Protein AF-A0A6S6WFD5-F1 (afdb_monomer)

Structure (mmCIF, N/CA/C/O backbone):
data_AF-A0A6S6WFD5-F1
#
_entry.id   AF-A0A6S6WFD5-F1
#
loop_
_atom_site.group_PDB
_atom_site.id
_atom_site.type_symbol
_atom_site.label_atom_id
_atom_site.label_alt_id
_atom_site.label_comp_id
_atom_site.label_asym_id
_atom_site.label_entity_id
_atom_site.label_seq_id
_atom_site.pdbx_PDB_ins_code
_atom_site.Cartn_x
_atom_site.Cartn_y
_atom_site.Cartn_z
_atom_site.occupancy
_atom_site.B_iso_or_equiv
_atom_site.auth_seq_id
_atom_site.auth_comp_id
_atom_site.auth_asym_id
_atom_site.auth_atom_id
_atom_site.pdbx_PDB_model_num
ATOM 1 N N . MET A 1 1 ? 5.580 -8.743 5.627 1.00 80.69 1 MET A N 1
ATOM 2 C CA . MET A 1 1 ? 4.974 -8.309 4.350 1.00 80.69 1 MET A CA 1
ATOM 3 C C . MET A 1 1 ? 4.951 -9.423 3.316 1.00 80.69 1 MET A C 1
ATOM 5 O O . MET A 1 1 ? 3.901 -9.643 2.738 1.00 80.69 1 MET A O 1
ATOM 9 N N . ASP A 1 2 ? 6.036 -10.173 3.129 1.00 81.25 2 ASP A N 1
ATOM 10 C CA . ASP A 1 2 ? 6.143 -11.206 2.081 1.00 81.25 2 ASP A CA 1
ATOM 11 C C . ASP A 1 2 ? 5.013 -12.251 2.094 1.00 81.25 2 ASP A C 1
ATOM 13 O O . ASP A 1 2 ? 4.386 -12.486 1.066 1.00 81.25 2 ASP A O 1
ATOM 17 N N . GLN A 1 3 ? 4.681 -12.809 3.264 1.00 85.50 3 GLN A N 1
ATOM 18 C CA . GLN A 1 3 ? 3.566 -13.759 3.396 1.00 85.50 3 GLN A CA 1
ATOM 19 C C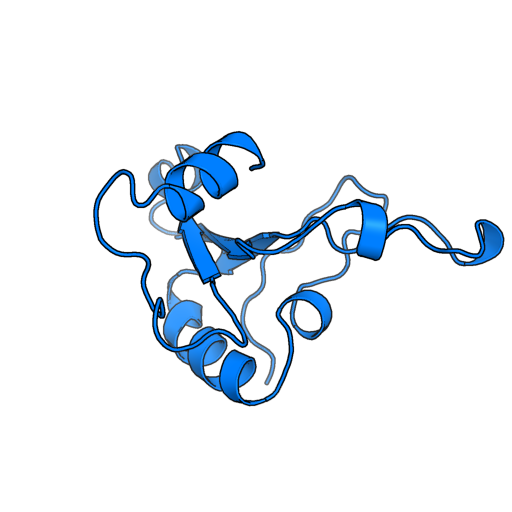 . GLN A 1 3 ? 2.205 -13.128 3.053 1.00 85.50 3 GLN A C 1
ATOM 21 O O . GLN A 1 3 ? 1.367 -13.780 2.442 1.00 85.50 3 GLN A O 1
ATOM 26 N N . LEU A 1 4 ? 1.985 -11.855 3.406 1.00 84.88 4 LEU A N 1
ATOM 27 C CA . LEU A 1 4 ? 0.748 -11.136 3.074 1.00 84.88 4 LEU A CA 1
ATOM 28 C C . LEU A 1 4 ? 0.633 -10.901 1.567 1.00 84.88 4 LEU A C 1
ATOM 30 O O . LEU A 1 4 ? -0.428 -11.138 1.002 1.00 84.88 4 LEU A O 1
ATOM 34 N N . ARG A 1 5 ? 1.733 -10.512 0.904 1.00 86.25 5 ARG A N 1
ATOM 35 C CA . ARG A 1 5 ? 1.768 -10.384 -0.561 1.00 86.25 5 ARG A CA 1
ATOM 36 C C . ARG A 1 5 ? 1.455 -11.710 -1.242 1.00 86.25 5 ARG A C 1
ATOM 38 O O . ARG A 1 5 ? 0.685 -11.736 -2.192 1.00 86.25 5 ARG A O 1
ATOM 45 N N . GLN A 1 6 ? 2.018 -12.813 -0.746 1.00 86.62 6 GLN A N 1
ATOM 46 C CA . GLN A 1 6 ? 1.743 -14.140 -1.297 1.00 86.62 6 GLN A CA 1
ATOM 47 C C . GLN A 1 6 ? 0.258 -14.507 -1.184 1.00 86.62 6 GLN A C 1
ATOM 49 O O . GLN A 1 6 ? -0.329 -14.937 -2.173 1.00 86.62 6 GLN A O 1
ATOM 54 N N . ARG A 1 7 ? -0.355 -14.291 -0.013 1.00 86.38 7 ARG A N 1
ATOM 55 C CA . ARG A 1 7 ? -1.789 -14.541 0.201 1.00 86.38 7 ARG A CA 1
ATOM 56 C C . ARG A 1 7 ? -2.663 -13.686 -0.718 1.00 86.38 7 ARG A C 1
ATOM 58 O O . ARG A 1 7 ? -3.531 -14.225 -1.403 1.00 86.38 7 ARG A O 1
ATOM 65 N N . TYR A 1 8 ? -2.360 -12.390 -0.809 1.00 84.38 8 TYR A N 1
ATOM 66 C CA . TYR A 1 8 ? -3.033 -11.467 -1.724 1.00 84.38 8 TYR A CA 1
ATOM 67 C C . TYR A 1 8 ? -2.945 -11.944 -3.181 1.00 84.38 8 TYR A C 1
ATOM 69 O O . TYR A 1 8 ? -3.957 -12.072 -3.861 1.00 84.38 8 TYR A O 1
ATOM 77 N N . ASN A 1 9 ? -1.744 -12.308 -3.639 1.00 83.38 9 ASN A N 1
ATOM 78 C CA . ASN A 1 9 ? -1.515 -12.804 -4.997 1.00 83.38 9 ASN A CA 1
ATOM 79 C C . ASN A 1 9 ? -2.200 -14.149 -5.284 1.00 83.38 9 ASN A C 1
ATOM 81 O O . ASN A 1 9 ? -2.481 -14.444 -6.442 1.00 83.38 9 ASN A O 1
ATOM 85 N N . SER A 1 10 ? -2.485 -14.957 -4.259 1.00 86.25 10 SER A N 1
ATOM 86 C CA . SER A 1 10 ? -3.274 -16.187 -4.400 1.00 86.25 10 SER A CA 1
ATOM 87 C C . SER A 1 10 ? -4.794 -15.971 -4.416 1.00 86.25 10 SER A C 1
ATOM 89 O O . SER A 1 10 ? -5.530 -16.947 -4.541 1.00 86.25 10 SER A O 1
ATOM 91 N N . GLY A 1 11 ? -5.273 -14.726 -4.288 1.00 79.88 11 GLY A N 1
ATOM 92 C CA . GLY A 1 11 ? -6.706 -14.412 -4.201 1.00 79.88 11 GLY A CA 1
ATOM 93 C C . GLY A 1 11 ? -7.353 -14.874 -2.891 1.00 79.88 11 GLY A C 1
ATOM 94 O O . GLY A 1 11 ? -8.570 -15.050 -2.808 1.00 79.88 11 GLY A O 1
ATOM 95 N N . GLU A 1 12 ? -6.546 -15.117 -1.856 1.00 81.19 12 GLU A N 1
ATOM 96 C CA . GLU A 1 12 ? -7.059 -15.503 -0.547 1.00 81.19 12 GLU A CA 1
ATOM 97 C C . GLU A 1 12 ? -7.692 -14.272 0.121 1.00 81.19 12 GLU A C 1
ATOM 99 O O . GLU A 1 12 ? -7.026 -13.260 0.335 1.00 81.19 12 GLU A O 1
ATOM 104 N N . GLY A 1 13 ? -8.985 -14.354 0.448 1.00 71.88 13 GLY A N 1
ATOM 105 C CA . GLY A 1 13 ? -9.753 -13.224 0.988 1.00 71.88 13 GLY A CA 1
ATOM 106 C C . GLY A 1 13 ? -10.552 -12.432 -0.054 1.00 71.88 13 GLY A C 1
ATOM 107 O O . GLY A 1 13 ? -11.183 -11.443 0.308 1.00 71.88 13 GLY A O 1
ATOM 108 N N . GLY A 1 14 ? -10.575 -12.886 -1.310 1.00 77.38 14 GLY A N 1
ATOM 109 C CA . GLY A 1 14 ? -11.353 -12.285 -2.392 1.00 77.38 14 GLY A CA 1
ATOM 110 C C . GLY A 1 14 ? -10.488 -11.914 -3.589 1.00 77.38 14 GLY A C 1
ATOM 111 O O . GLY A 1 14 ? -9.270 -12.093 -3.582 1.00 77.38 14 GLY A O 1
ATOM 112 N N . GLU A 1 15 ? -11.133 -11.401 -4.632 1.00 73.56 15 GLU A N 1
ATOM 113 C CA . GLU A 1 15 ? -10.417 -10.891 -5.794 1.00 73.56 15 GLU A CA 1
ATOM 114 C C . GLU A 1 15 ? -9.564 -9.675 -5.391 1.00 73.56 15 GLU A C 1
ATOM 116 O O . GLU A 1 15 ? -10.082 -8.749 -4.756 1.00 73.56 15 GLU A O 1
ATOM 121 N N . PRO A 1 16 ? -8.262 -9.667 -5.726 1.00 69.25 16 PRO A N 1
ATOM 122 C CA . PRO A 1 16 ? -7.402 -8.509 -5.544 1.00 69.25 16 PRO A CA 1
ATOM 123 C C . PRO A 1 16 ? -8.048 -7.234 -6.086 1.00 69.25 16 PRO A C 1
ATOM 125 O O . PRO A 1 16 ? -8.482 -7.179 -7.236 1.00 69.25 16 PRO A O 1
ATOM 128 N N . MET A 1 17 ? -8.065 -6.174 -5.281 1.00 68.44 17 MET A N 1
ATOM 129 C CA . MET A 1 17 ? -8.447 -4.862 -5.789 1.00 68.44 17 MET A CA 1
ATOM 130 C C . MET A 1 17 ? -7.474 -4.474 -6.910 1.00 68.44 17 MET A C 1
ATOM 132 O O . MET A 1 17 ? -6.262 -4.668 -6.784 1.00 68.44 17 MET A O 1
ATOM 136 N N . ASN A 1 18 ? -8.010 -3.953 -8.016 1.00 66.25 18 ASN A N 1
ATOM 137 C CA . ASN A 1 18 ? -7.253 -3.673 -9.239 1.00 66.25 18 ASN A CA 1
ATOM 138 C C . ASN A 1 18 ? -6.642 -4.921 -9.907 1.00 66.25 18 ASN A C 1
ATOM 140 O O . ASN A 1 18 ? -5.601 -4.806 -10.550 1.00 66.25 18 ASN A O 1
ATOM 144 N N . ALA A 1 19 ? -7.275 -6.098 -9.804 1.00 65.81 19 ALA A N 1
ATOM 145 C CA . ALA A 1 19 ? -6.876 -7.286 -10.572 1.00 65.81 19 ALA A CA 1
ATOM 146 C C . ALA A 1 19 ? -6.758 -7.005 -12.085 1.00 65.81 19 ALA A C 1
ATOM 148 O O . ALA A 1 19 ? -5.848 -7.517 -12.732 1.00 65.81 19 ALA A O 1
ATOM 149 N N . ASP A 1 20 ? -7.611 -6.123 -12.616 1.00 67.81 20 ASP A N 1
ATOM 150 C CA . ASP A 1 20 ? -7.590 -5.689 -14.020 1.00 67.81 20 ASP A CA 1
ATOM 151 C C . ASP A 1 20 ? -6.608 -4.535 -14.304 1.00 67.81 20 ASP A C 1
ATOM 153 O O . ASP A 1 20 ? -6.298 -4.235 -15.459 1.00 67.81 20 ASP A O 1
ATOM 157 N N . PHE A 1 21 ? -6.102 -3.868 -13.261 1.00 66.50 21 PHE A N 1
ATOM 158 C CA . PHE A 1 21 ? -5.196 -2.720 -13.353 1.00 66.50 21 PHE A CA 1
ATOM 159 C C . PHE A 1 21 ? -3.773 -3.139 -12.964 1.00 66.50 21 PHE A C 1
ATOM 161 O O . PHE A 1 21 ? -3.262 -2.850 -11.882 1.00 66.50 21 PHE A O 1
ATOM 168 N N . ASN A 1 22 ? -3.112 -3.819 -13.902 1.00 62.88 22 ASN A N 1
ATOM 169 C CA . ASN A 1 22 ? -1.801 -4.447 -13.704 1.00 62.88 22 ASN A CA 1
ATOM 170 C C . ASN A 1 22 ? -0.648 -3.494 -13.362 1.00 62.88 22 ASN A C 1
ATOM 172 O O . ASN A 1 22 ? 0.417 -3.965 -12.977 1.00 62.88 22 ASN A O 1
ATOM 176 N N . LEU A 1 23 ? -0.806 -2.180 -13.539 1.00 62.84 23 LEU A N 1
ATOM 177 C CA . LEU A 1 23 ? 0.313 -1.256 -13.350 1.00 62.84 23 LEU A CA 1
ATOM 178 C C . LEU A 1 23 ? 0.652 -1.037 -11.868 1.00 62.84 23 LEU A C 1
ATOM 180 O O . LEU A 1 23 ? 1.827 -0.869 -11.559 1.00 62.84 23 LEU A O 1
ATOM 184 N N . HIS A 1 24 ? -0.324 -1.117 -10.951 1.00 72.94 24 HIS A N 1
ATOM 185 C CA . HIS A 1 24 ? -0.104 -0.869 -9.518 1.00 72.94 24 HIS A CA 1
ATOM 186 C C . HIS A 1 24 ? -1.029 -1.731 -8.641 1.00 72.94 24 HIS A C 1
ATOM 188 O O . HIS A 1 24 ? -2.022 -1.244 -8.087 1.00 72.94 24 HIS A O 1
ATOM 194 N N . ARG A 1 25 ? -0.723 -3.028 -8.485 1.00 83.12 25 ARG A N 1
ATOM 195 C CA . ARG A 1 25 ? -1.470 -3.892 -7.555 1.00 83.12 25 ARG A CA 1
ATOM 196 C C . ARG A 1 25 ? -1.069 -3.572 -6.117 1.00 83.12 25 ARG A C 1
ATOM 198 O O . ARG A 1 25 ? -0.104 -4.112 -5.581 1.00 83.12 25 ARG A O 1
ATOM 205 N N . ILE A 1 26 ? -1.820 -2.666 -5.499 1.00 85.38 26 ILE A N 1
ATOM 206 C CA . ILE A 1 26 ? -1.599 -2.206 -4.127 1.00 85.38 26 ILE A CA 1
ATOM 207 C C . ILE A 1 26 ? -2.732 -2.682 -3.223 1.00 85.38 26 ILE A C 1
ATOM 209 O O . ILE A 1 26 ? -3.905 -2.573 -3.578 1.00 85.38 26 ILE A O 1
ATOM 213 N N . PHE A 1 27 ? -2.386 -3.135 -2.020 1.00 85.44 27 PHE A N 1
ATOM 214 C CA . PHE A 1 27 ? -3.361 -3.415 -0.968 1.00 85.44 27 PHE A CA 1
ATOM 215 C C . PHE A 1 27 ? -3.032 -2.683 0.328 1.00 85.44 27 PHE A C 1
ATOM 217 O O . PHE A 1 27 ? -1.887 -2.312 0.596 1.00 85.44 27 PHE A O 1
ATOM 224 N N . LEU A 1 28 ? -4.069 -2.455 1.132 1.00 86.44 28 LEU A N 1
ATOM 225 C CA . LEU A 1 28 ? -3.969 -1.792 2.425 1.00 86.44 28 LEU A CA 1
ATOM 226 C C . LEU A 1 28 ? -3.998 -2.836 3.539 1.00 86.44 28 LEU A C 1
ATOM 228 O O . LEU A 1 28 ? -4.810 -3.758 3.519 1.00 86.44 28 LEU A O 1
ATOM 232 N N . VAL A 1 29 ? -3.129 -2.665 4.530 1.00 86.75 29 VAL A N 1
ATOM 233 C CA . VAL A 1 29 ? -3.084 -3.486 5.738 1.00 86.75 29 VAL A CA 1
ATOM 234 C C . VAL A 1 29 ? -3.288 -2.584 6.946 1.00 86.75 29 VAL A C 1
ATOM 236 O O . VAL A 1 29 ? -2.545 -1.620 7.144 1.00 86.75 29 VAL A O 1
ATOM 239 N N . ALA A 1 30 ? -4.284 -2.924 7.758 1.00 83.69 30 ALA A N 1
ATOM 240 C CA . ALA A 1 30 ? -4.442 -2.413 9.110 1.00 83.69 30 ALA A CA 1
ATOM 241 C C . ALA A 1 30 ? -4.007 -3.520 10.075 1.00 83.69 30 ALA A C 1
ATOM 243 O O . ALA A 1 30 ? -4.650 -4.565 10.148 1.00 83.69 30 ALA A O 1
ATOM 244 N N . ASP A 1 31 ? -2.880 -3.324 10.750 1.00 81.62 31 ASP A N 1
ATOM 245 C CA . ASP A 1 31 ? -2.363 -4.248 11.758 1.00 81.62 31 ASP A CA 1
ATOM 246 C C . ASP A 1 31 ? -2.621 -3.729 13.178 1.00 81.62 31 ASP A C 1
ATOM 248 O O . ASP A 1 31 ? -3.266 -2.700 13.366 1.00 81.62 31 ASP A O 1
ATOM 252 N N . ASP A 1 32 ? -2.122 -4.430 14.196 1.00 80.62 32 ASP A N 1
ATOM 253 C CA . ASP A 1 32 ? -2.340 -4.067 15.603 1.00 80.62 32 ASP A CA 1
ATOM 254 C C . ASP A 1 32 ? -1.908 -2.623 15.919 1.00 80.62 32 ASP A C 1
ATOM 256 O O . ASP A 1 32 ? -2.485 -1.958 16.777 1.00 80.62 32 ASP A O 1
ATOM 260 N N . GLU A 1 33 ? -0.926 -2.096 15.188 1.00 73.81 33 GLU A N 1
ATOM 261 C CA . GLU A 1 33 ? -0.490 -0.708 15.310 1.00 73.81 33 GLU A CA 1
ATOM 262 C C . GLU A 1 33 ? -1.529 0.261 14.727 1.00 73.81 33 GLU A C 1
ATOM 264 O O . GLU A 1 33 ? -1.875 1.249 15.372 1.00 73.81 33 GLU A O 1
ATOM 269 N N . ALA A 1 34 ? -2.092 -0.054 13.557 1.00 70.50 34 ALA A N 1
ATOM 270 C CA . ALA A 1 34 ? -3.217 0.686 12.979 1.00 70.50 34 ALA A CA 1
ATOM 271 C C . ALA A 1 34 ? -4.450 0.691 13.895 1.00 70.50 34 ALA A C 1
ATOM 273 O O . ALA A 1 34 ? -5.175 1.682 13.972 1.00 70.50 34 ALA A O 1
ATOM 274 N N . LEU A 1 35 ? -4.690 -0.432 14.574 1.00 75.06 35 LEU A N 1
ATOM 275 C CA . LEU A 1 35 ? -5.864 -0.645 15.415 1.00 75.06 35 LEU A CA 1
ATOM 276 C C . LEU A 1 35 ? -5.704 -0.081 16.834 1.00 75.06 35 LEU A C 1
ATOM 278 O O . LEU A 1 35 ? -6.706 0.217 17.482 1.00 75.06 35 LEU A O 1
ATOM 282 N N . SER A 1 36 ? -4.471 0.074 17.324 1.00 76.69 36 SER A N 1
ATOM 283 C CA . SER A 1 36 ? -4.201 0.539 18.694 1.00 76.69 36 SER A CA 1
ATOM 284 C C . SER A 1 36 ? -4.304 2.056 18.868 1.00 76.69 36 SER A C 1
ATOM 286 O O . SER A 1 36 ? -4.633 2.509 19.963 1.00 76.69 36 SER A O 1
ATOM 288 N N . ASP A 1 37 ? -4.097 2.842 17.808 1.00 70.69 37 ASP A N 1
ATOM 289 C CA . ASP A 1 37 ? -4.288 4.294 17.826 1.00 70.69 37 ASP A CA 1
ATOM 290 C C . ASP A 1 37 ? -5.177 4.754 16.664 1.00 70.69 37 ASP A C 1
ATOM 292 O O . ASP A 1 37 ? -4.728 5.120 15.572 1.00 70.69 37 ASP A O 1
ATOM 296 N N . THR A 1 38 ? -6.480 4.782 16.940 1.00 64.06 38 THR A N 1
ATOM 297 C CA . THR A 1 38 ? -7.497 5.270 15.998 1.00 64.06 38 THR A CA 1
ATOM 298 C C . THR A 1 38 ? -7.309 6.743 15.623 1.00 64.06 38 THR A C 1
ATOM 300 O O . THR A 1 38 ? -7.759 7.155 14.555 1.00 64.06 38 THR A O 1
ATOM 303 N N . SER A 1 39 ? -6.611 7.539 16.439 1.00 61.94 39 SER A N 1
ATOM 304 C CA . SER A 1 39 ? -6.340 8.950 16.149 1.00 61.94 39 SER A CA 1
ATOM 305 C C . SER A 1 39 ? -5.149 9.140 15.205 1.00 61.94 39 SER A C 1
ATOM 307 O O . SER A 1 39 ? -5.166 10.048 14.371 1.00 61.94 39 SER A O 1
ATOM 309 N N . ALA A 1 40 ? -4.158 8.244 15.260 1.00 63.38 40 ALA A N 1
ATOM 310 C CA . ALA A 1 40 ? -3.072 8.189 14.286 1.00 63.38 40 ALA A CA 1
ATOM 311 C C . ALA A 1 40 ? -3.523 7.571 12.952 1.00 63.38 40 ALA A C 1
ATOM 313 O O . ALA A 1 40 ? -3.027 7.990 11.903 1.00 63.38 40 ALA A O 1
ATOM 314 N N . SER A 1 41 ? -4.470 6.616 12.989 1.00 64.31 41 SER A N 1
ATOM 315 C CA . SER A 1 41 ? -5.099 5.978 11.821 1.00 64.31 41 SER A CA 1
ATOM 316 C C . SER A 1 41 ? -4.075 5.649 10.730 1.00 64.31 41 SER A C 1
ATOM 318 O O . SER A 1 41 ? -4.125 6.186 9.625 1.00 64.31 41 SER A O 1
ATOM 320 N N . ILE A 1 42 ? -3.080 4.824 11.052 1.00 74.50 42 ILE A N 1
ATOM 321 C CA . ILE A 1 42 ? -2.002 4.502 10.115 1.00 74.50 42 ILE A CA 1
ATOM 322 C C . ILE A 1 42 ? -2.363 3.232 9.355 1.00 74.50 42 ILE A C 1
ATOM 324 O O . ILE A 1 42 ? -2.564 2.192 9.960 1.00 74.50 42 ILE A O 1
ATOM 328 N N . VAL A 1 43 ? -2.388 3.291 8.029 1.00 81.19 43 VAL A N 1
ATOM 329 C CA . VAL A 1 43 ? -2.482 2.111 7.163 1.00 81.19 43 VAL A CA 1
ATOM 330 C C . VAL A 1 43 ? -1.119 1.811 6.555 1.00 81.19 43 VAL A C 1
ATOM 332 O O . VAL A 1 43 ? -0.324 2.715 6.280 1.00 81.19 43 VAL A O 1
ATOM 335 N N . LYS A 1 44 ? -0.826 0.531 6.344 1.00 87.00 44 LYS A N 1
ATOM 336 C CA . LYS A 1 44 ? 0.342 0.101 5.575 1.00 87.00 44 LYS A CA 1
ATOM 337 C C . LYS A 1 44 ? -0.112 -0.164 4.148 1.00 87.00 44 LYS A C 1
ATOM 339 O O . LYS A 1 44 ? -0.873 -1.097 3.912 1.00 87.00 44 LYS A O 1
ATOM 344 N N . CYS A 1 45 ? 0.343 0.654 3.209 1.00 87.00 45 CYS A N 1
ATOM 345 C CA . CYS A 1 45 ? 0.184 0.361 1.788 1.00 87.00 45 CYS A CA 1
ATOM 346 C C . CYS A 1 45 ? 1.253 -0.651 1.397 1.00 87.00 45 CYS A C 1
ATOM 348 O O . CYS A 1 45 ? 2.411 -0.480 1.783 1.00 87.00 45 CYS A O 1
ATOM 350 N N . VAL A 1 46 ? 0.885 -1.685 0.652 1.00 87.88 46 VAL A N 1
ATOM 351 C CA . VAL A 1 46 ? 1.795 -2.751 0.236 1.0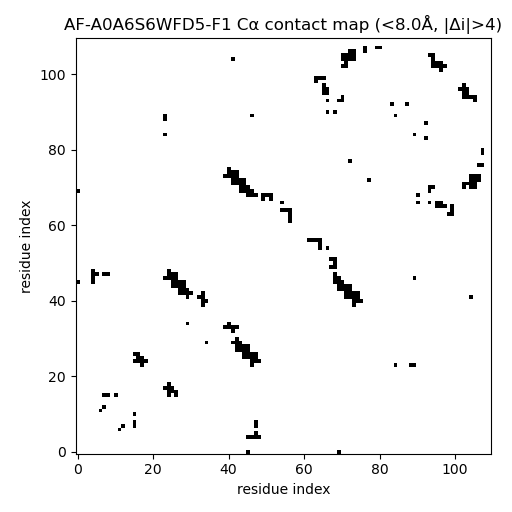0 87.88 46 VAL A CA 1
ATOM 352 C C . VAL A 1 46 ? 1.700 -2.927 -1.268 1.00 87.88 46 VAL A C 1
ATOM 354 O O . VAL A 1 46 ? 0.617 -3.153 -1.800 1.00 87.88 46 VAL A O 1
ATOM 357 N N . ASP A 1 47 ? 2.848 -2.850 -1.929 1.00 88.44 47 ASP A N 1
ATOM 358 C CA . ASP A 1 47 ? 3.000 -3.205 -3.332 1.00 88.44 47 ASP A CA 1
ATOM 359 C C . ASP A 1 47 ? 3.062 -4.729 -3.446 1.00 88.44 47 ASP A C 1
ATOM 361 O O . ASP A 1 47 ? 3.978 -5.366 -2.917 1.00 88.44 47 ASP A O 1
ATOM 365 N N . ALA A 1 48 ? 2.042 -5.321 -4.069 1.00 86.06 48 ALA A N 1
ATOM 366 C CA . ALA A 1 48 ? 1.888 -6.767 -4.174 1.00 86.06 48 ALA A CA 1
ATOM 367 C C . ALA A 1 48 ? 2.924 -7.414 -5.100 1.00 86.06 48 ALA A C 1
ATOM 369 O O . ALA A 1 48 ? 3.249 -8.592 -4.908 1.00 86.06 48 ALA A O 1
ATOM 370 N N . ASP A 1 49 ? 3.436 -6.651 -6.064 1.00 83.44 49 ASP A N 1
ATOM 371 C CA . ASP A 1 49 ? 4.355 -7.111 -7.104 1.00 83.44 49 ASP A CA 1
ATOM 372 C C . ASP A 1 49 ? 5.817 -6.823 -6.776 1.00 83.44 49 ASP A C 1
ATOM 374 O O . ASP A 1 49 ? 6.719 -7.313 -7.455 1.00 83.44 49 ASP A O 1
ATOM 378 N N . TYR A 1 50 ? 6.072 -6.097 -5.690 1.00 84.81 50 TYR A N 1
ATOM 379 C CA . TYR A 1 50 ? 7.420 -5.811 -5.236 1.00 84.81 50 TYR A CA 1
ATOM 380 C C . TYR A 1 50 ? 8.269 -7.079 -5.034 1.00 84.81 50 TYR A C 1
ATOM 382 O O . TYR A 1 50 ? 7.978 -7.937 -4.186 1.00 84.81 50 TYR A O 1
ATOM 390 N N . ARG A 1 51 ? 9.409 -7.126 -5.732 1.00 79.81 51 ARG A N 1
ATOM 391 C CA . ARG A 1 51 ? 10.474 -8.117 -5.543 1.00 79.81 51 ARG A CA 1
ATOM 392 C C . ARG A 1 51 ? 11.727 -7.408 -5.054 1.00 79.81 51 ARG A C 1
ATOM 394 O O . ARG A 1 51 ? 12.253 -6.526 -5.722 1.00 79.81 51 ARG A O 1
ATOM 401 N N . ALA A 1 52 ? 12.235 -7.809 -3.889 1.00 79.00 52 ALA A N 1
ATOM 402 C CA . ALA A 1 52 ? 13.375 -7.132 -3.268 1.00 79.00 52 ALA A CA 1
ATOM 403 C C . ALA A 1 52 ? 14.605 -7.058 -4.188 1.00 79.00 52 ALA A C 1
ATOM 405 O O . ALA A 1 52 ? 15.312 -6.056 -4.153 1.00 79.00 52 ALA A O 1
ATOM 406 N N . GLU A 1 53 ? 14.813 -8.085 -5.017 1.00 77.25 53 GLU A N 1
ATOM 407 C CA . GLU A 1 53 ? 15.906 -8.206 -5.989 1.00 77.25 53 GLU A CA 1
ATOM 408 C C . GLU A 1 53 ? 15.928 -7.108 -7.061 1.00 77.25 53 GLU A C 1
ATOM 410 O O . GLU A 1 53 ? 17.013 -6.670 -7.444 1.00 77.25 53 GLU A O 1
ATOM 415 N N . ASP A 1 54 ? 14.765 -6.591 -7.468 1.00 75.00 54 ASP A N 1
ATOM 416 C CA . ASP A 1 54 ? 14.663 -5.518 -8.467 1.00 75.00 54 ASP A CA 1
ATOM 417 C C . ASP A 1 54 ? 15.105 -4.155 -7.904 1.00 75.00 54 ASP A C 1
ATOM 419 O O . ASP A 1 54 ? 15.435 -3.231 -8.647 1.00 75.00 54 ASP A O 1
ATOM 423 N N . TYR A 1 55 ? 15.169 -4.046 -6.573 1.00 70.25 55 TYR A N 1
ATOM 424 C CA . TYR A 1 55 ? 15.437 -2.810 -5.837 1.00 70.25 55 TYR A CA 1
ATOM 425 C C . TYR A 1 55 ? 16.766 -2.835 -5.065 1.00 70.25 55 TYR A C 1
ATOM 427 O O . TYR A 1 55 ? 17.076 -1.887 -4.334 1.00 70.25 55 TYR A O 1
ATOM 435 N N . ILE A 1 56 ? 17.582 -3.884 -5.231 1.00 69.94 56 ILE A N 1
ATOM 436 C CA . ILE A 1 56 ? 18.949 -3.920 -4.699 1.00 69.94 56 ILE A CA 1
ATOM 437 C C . ILE A 1 56 ? 19.820 -2.972 -5.540 1.00 69.94 56 ILE A C 1
ATOM 439 O O . ILE A 1 56 ? 19.964 -3.177 -6.749 1.00 69.94 56 ILE A O 1
ATOM 443 N N . PRO A 1 57 ? 20.458 -1.950 -4.939 1.00 64.06 57 PRO A N 1
ATOM 444 C CA . PRO A 1 57 ? 21.329 -1.052 -5.684 1.00 64.06 57 PRO A CA 1
ATOM 445 C C . PRO A 1 57 ? 22.487 -1.822 -6.327 1.00 64.06 57 PRO A C 1
ATOM 447 O O . PRO A 1 57 ? 23.322 -2.403 -5.634 1.00 64.06 57 PRO A O 1
ATOM 450 N N . ARG A 1 58 ? 22.594 -1.772 -7.662 1.00 66.75 58 ARG A N 1
ATOM 451 C CA . ARG A 1 58 ? 23.714 -2.384 -8.410 1.00 66.75 58 ARG A CA 1
ATOM 452 C C . ARG A 1 58 ? 25.078 -1.787 -8.048 1.00 66.75 58 ARG A C 1
ATOM 454 O O . ARG A 1 58 ? 26.110 -2.390 -8.322 1.00 66.75 58 ARG A O 1
ATOM 461 N N . ASN A 1 59 ? 25.088 -0.605 -7.435 1.00 64.56 59 ASN A N 1
ATOM 462 C CA . ASN A 1 59 ? 26.286 0.051 -6.937 1.00 64.56 59 ASN A CA 1
ATOM 463 C C . ASN A 1 59 ? 26.191 0.231 -5.416 1.00 64.56 59 ASN A C 1
ATOM 465 O O . ASN A 1 59 ? 25.475 1.103 -4.922 1.00 64.56 59 ASN A O 1
ATOM 469 N N . THR A 1 60 ? 26.967 -0.561 -4.677 1.00 62.19 60 THR A N 1
ATOM 470 C CA . THR A 1 60 ? 27.026 -0.549 -3.206 1.00 62.19 60 THR A CA 1
ATOM 471 C C . THR A 1 60 ? 27.528 0.773 -2.618 1.00 62.19 60 THR A C 1
ATOM 473 O O . THR A 1 60 ? 27.318 1.028 -1.434 1.00 62.19 60 THR A O 1
ATOM 476 N N . ARG A 1 61 ? 28.142 1.652 -3.428 1.00 61.19 61 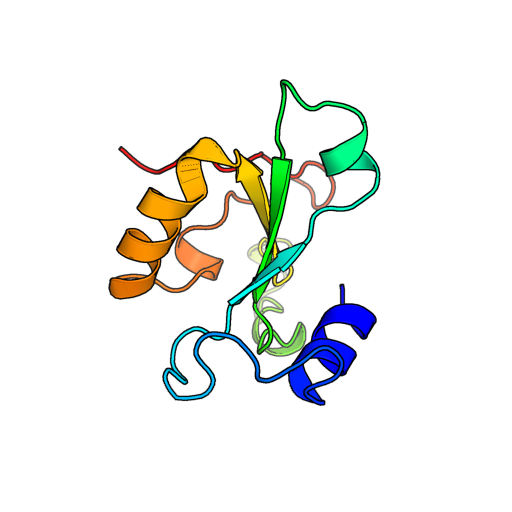ARG A N 1
ATOM 477 C CA . ARG A 1 61 ? 28.566 2.999 -3.005 1.00 61.19 61 ARG A CA 1
ATOM 478 C C . ARG A 1 61 ? 27.416 4.011 -2.938 1.00 61.19 61 ARG A C 1
ATOM 480 O O . ARG A 1 61 ? 27.587 5.055 -2.321 1.00 61.19 61 ARG A O 1
ATOM 487 N N . VAL A 1 62 ? 26.266 3.724 -3.557 1.00 57.34 62 VAL A N 1
ATOM 488 C CA . VAL A 1 62 ? 25.140 4.677 -3.703 1.00 57.34 62 VAL A CA 1
ATOM 489 C C . VAL A 1 62 ? 24.126 4.561 -2.547 1.00 57.34 62 VAL A C 1
ATOM 491 O O . VAL A 1 62 ? 23.166 5.323 -2.459 1.00 57.34 62 VAL A O 1
ATOM 494 N N . GLY A 1 63 ? 24.391 3.678 -1.581 1.00 58.72 63 GLY A N 1
ATOM 495 C CA . GLY A 1 63 ? 23.646 3.572 -0.327 1.00 58.72 63 GLY A CA 1
ATOM 496 C C . GLY A 1 63 ? 22.793 2.310 -0.219 1.00 58.72 63 GLY A C 1
ATOM 497 O O . GLY A 1 63 ? 22.793 1.454 -1.100 1.00 58.72 63 GLY A O 1
ATOM 498 N N . ARG A 1 64 ? 22.097 2.179 0.915 1.00 63.69 64 ARG A N 1
ATOM 499 C CA . ARG A 1 64 ? 21.179 1.065 1.195 1.00 63.69 64 ARG A CA 1
ATOM 500 C C . ARG A 1 64 ? 19.858 1.237 0.438 1.00 63.69 64 ARG A C 1
ATOM 502 O O . ARG A 1 64 ? 19.483 2.353 0.086 1.00 63.69 64 ARG A O 1
ATOM 509 N N . GLN A 1 65 ? 19.160 0.123 0.235 1.00 66.12 65 GLN A N 1
ATOM 510 C CA . GLN A 1 65 ? 17.796 0.066 -0.291 1.00 66.12 65 GLN A CA 1
ATOM 511 C C . GLN A 1 65 ? 16.864 0.986 0.514 1.00 66.12 65 GLN A C 1
ATOM 513 O O . GLN A 1 65 ? 16.863 0.942 1.744 1.00 66.12 65 GLN A O 1
ATOM 518 N N . ARG A 1 66 ? 16.122 1.853 -0.188 1.00 70.62 66 ARG A N 1
ATOM 519 C CA . ARG A 1 66 ? 15.274 2.910 0.407 1.00 70.62 66 ARG A CA 1
ATOM 520 C C . ARG A 1 66 ? 13.775 2.633 0.314 1.00 70.62 66 ARG A C 1
ATOM 522 O O . ARG A 1 66 ? 12.993 3.420 0.834 1.00 70.62 66 ARG A O 1
ATOM 529 N N . TYR A 1 67 ? 13.397 1.555 -0.366 1.00 78.00 67 TYR A N 1
ATOM 530 C CA . TYR A 1 67 ? 12.019 1.130 -0.564 1.00 78.00 67 TYR A CA 1
ATOM 531 C C . TYR A 1 67 ? 11.935 -0.378 -0.352 1.00 78.00 67 TYR A C 1
ATOM 533 O O . TYR A 1 67 ? 12.748 -1.120 -0.900 1.00 78.00 67 TYR A O 1
ATOM 541 N N . PHE A 1 68 ? 10.976 -0.812 0.465 1.00 79.75 68 PHE A N 1
ATOM 542 C CA . PHE A 1 68 ? 10.829 -2.205 0.902 1.00 79.75 68 PHE A CA 1
ATOM 543 C C . PHE A 1 68 ? 9.535 -2.860 0.391 1.00 79.75 68 PHE A C 1
ATOM 545 O O . PHE A 1 68 ? 9.110 -3.889 0.922 1.00 79.75 68 PHE A O 1
ATOM 552 N N . GLY A 1 69 ? 8.886 -2.256 -0.610 1.00 84.50 69 GLY A N 1
ATOM 553 C CA . GLY A 1 69 ? 7.610 -2.737 -1.150 1.00 84.50 69 GLY A CA 1
ATOM 554 C C . GLY A 1 69 ? 6.398 -2.379 -0.302 1.00 84.50 69 GLY A C 1
ATOM 555 O O . GLY A 1 69 ? 5.340 -2.981 -0.451 1.00 84.50 69 GLY A O 1
ATOM 556 N N . TRP A 1 70 ? 6.553 -1.463 0.652 1.00 86.81 70 TRP A N 1
ATOM 557 C CA . TRP A 1 70 ? 5.457 -0.965 1.468 1.00 86.81 70 TRP A CA 1
ATOM 558 C C . TRP A 1 70 ? 5.815 0.386 2.089 1.00 86.81 70 TRP A C 1
ATOM 560 O O . TRP A 1 70 ? 6.993 0.728 2.212 1.00 86.81 70 TRP A O 1
ATOM 570 N N . MET A 1 71 ? 4.799 1.147 2.492 1.00 87.12 71 MET A N 1
ATOM 571 C CA . MET A 1 71 ? 4.961 2.405 3.225 1.00 87.12 71 MET A CA 1
ATOM 572 C C . MET A 1 71 ? 3.868 2.554 4.283 1.00 87.12 71 MET A C 1
ATOM 574 O O . MET A 1 71 ? 2.767 2.022 4.131 1.00 87.12 71 MET A O 1
ATOM 578 N N . ARG A 1 72 ? 4.163 3.299 5.350 1.00 87.50 72 ARG A N 1
ATOM 579 C CA . ARG A 1 72 ? 3.153 3.736 6.322 1.00 87.50 72 ARG A CA 1
ATOM 580 C C . ARG A 1 72 ? 2.473 4.988 5.796 1.00 87.50 72 ARG A C 1
ATOM 582 O O . ARG A 1 72 ? 3.149 5.851 5.247 1.00 87.50 72 ARG A O 1
ATOM 589 N N . MET A 1 73 ? 1.172 5.110 6.001 1.00 87.00 73 MET A N 1
ATOM 590 C CA . MET A 1 73 ? 0.390 6.239 5.516 1.00 87.00 73 MET A CA 1
ATOM 591 C C . MET A 1 73 ? -0.733 6.596 6.488 1.00 87.00 73 MET A C 1
ATOM 593 O O . MET A 1 73 ? -1.315 5.713 7.109 1.00 87.00 73 MET A O 1
ATOM 597 N N . LYS A 1 74 ? -1.078 7.883 6.594 1.00 86.31 74 LYS A N 1
ATOM 598 C CA . LYS A 1 74 ? -2.297 8.315 7.298 1.00 86.31 74 LYS A CA 1
ATOM 599 C C . LYS A 1 74 ? -3.542 7.873 6.523 1.00 86.31 74 LYS A C 1
ATOM 601 O O . LYS A 1 74 ? -3.629 8.111 5.322 1.00 86.31 74 LYS A O 1
ATOM 606 N N . ALA A 1 75 ? -4.548 7.316 7.190 1.00 82.62 75 ALA A N 1
ATOM 607 C CA . ALA A 1 75 ? -5.769 6.823 6.546 1.00 82.62 75 ALA A CA 1
ATOM 608 C C . ALA A 1 75 ? -6.517 7.928 5.784 1.00 82.62 75 ALA A C 1
ATOM 610 O O . ALA A 1 75 ? -7.059 7.682 4.711 1.00 82.62 75 ALA A O 1
ATOM 611 N N . GLY A 1 76 ? -6.479 9.169 6.283 1.00 83.19 76 GLY A N 1
ATOM 612 C CA . GLY A 1 76 ? -7.047 10.327 5.584 1.00 83.19 76 GLY A CA 1
ATOM 613 C C . GLY A 1 76 ? -6.390 10.631 4.229 1.00 83.19 76 GLY A C 1
ATOM 614 O O . GLY A 1 76 ? -6.993 11.303 3.400 1.00 83.19 76 GLY A O 1
ATOM 615 N N . SER A 1 77 ? -5.188 10.110 3.973 1.00 86.88 77 SER A N 1
ATOM 616 C CA . SER A 1 77 ? -4.443 10.325 2.730 1.00 86.88 77 SER A CA 1
ATOM 617 C C . SER A 1 77 ? -4.699 9.241 1.670 1.00 86.88 77 SER A C 1
ATOM 619 O O . SER A 1 77 ? -4.168 9.359 0.570 1.00 86.88 77 SER A O 1
ATOM 621 N N . VAL A 1 78 ? -5.528 8.217 1.944 1.00 85.69 78 VAL A N 1
ATOM 622 C CA . VAL A 1 78 ? -5.816 7.108 1.001 1.00 85.69 78 VAL A CA 1
ATOM 623 C C . VAL A 1 78 ? -6.333 7.609 -0.347 1.00 85.69 78 VAL A C 1
ATOM 625 O O . VAL A 1 78 ? -5.892 7.131 -1.387 1.00 85.69 78 VAL A O 1
ATOM 628 N N . ALA A 1 79 ? -7.248 8.580 -0.347 1.00 85.50 79 ALA A N 1
ATOM 629 C CA . ALA A 1 79 ? -7.799 9.111 -1.591 1.00 85.50 79 ALA A CA 1
ATOM 630 C C . ALA A 1 79 ? -6.727 9.827 -2.428 1.00 85.50 79 ALA A C 1
ATOM 632 O O . ALA A 1 79 ? -6.636 9.592 -3.629 1.00 85.50 79 ALA A O 1
ATOM 633 N N . ASN A 1 80 ? -5.879 10.642 -1.788 1.00 88.25 80 ASN A N 1
ATOM 634 C CA . ASN A 1 80 ? -4.779 11.321 -2.474 1.00 88.25 80 ASN A CA 1
ATOM 635 C C . ASN A 1 80 ? -3.762 10.316 -3.027 1.00 88.25 80 ASN A C 1
ATOM 637 O O . ASN A 1 80 ? -3.308 10.436 -4.156 1.00 88.25 80 ASN A O 1
ATOM 641 N N . PHE A 1 81 ? -3.458 9.274 -2.254 1.00 87.31 81 PHE A N 1
ATOM 642 C CA . PHE A 1 81 ? -2.569 8.206 -2.693 1.00 87.31 81 PHE A CA 1
ATOM 643 C C . PHE A 1 81 ? -3.065 7.515 -3.965 1.00 87.31 81 PHE A C 1
ATOM 645 O O . PHE A 1 81 ? -2.274 7.275 -4.872 1.00 87.31 81 PHE A O 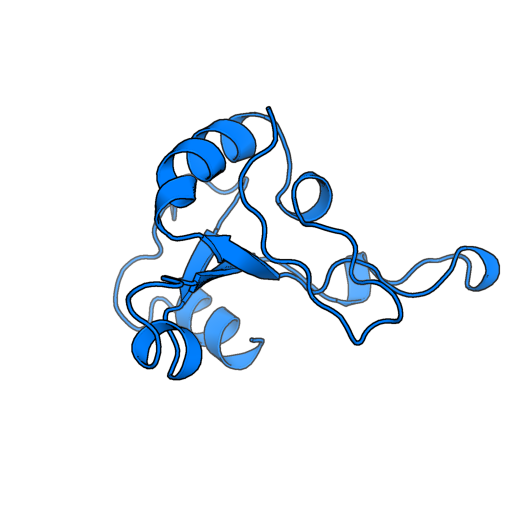1
ATOM 652 N N . TRP A 1 82 ? -4.368 7.244 -4.068 1.00 85.94 82 TRP A N 1
ATOM 653 C CA . TRP A 1 82 ? -4.930 6.661 -5.287 1.00 85.94 82 TRP A CA 1
ATOM 654 C C . TRP A 1 82 ? -4.800 7.567 -6.511 1.00 85.94 82 TRP A C 1
ATOM 656 O O . TRP A 1 82 ? -4.608 7.055 -7.610 1.00 85.94 82 TRP A O 1
ATOM 666 N N . VAL A 1 83 ? -4.868 8.888 -6.332 1.00 86.06 83 VAL A N 1
ATOM 667 C CA . VAL A 1 83 ? -4.624 9.849 -7.418 1.00 86.06 83 VAL A CA 1
ATOM 668 C C . VAL A 1 83 ? -3.155 9.819 -7.845 1.00 86.06 83 VAL A C 1
ATOM 670 O O . VAL A 1 83 ? -2.873 9.705 -9.035 1.00 86.06 83 VAL A O 1
ATOM 673 N N . GLU A 1 84 ? -2.221 9.844 -6.891 1.00 87.62 84 GLU A N 1
ATOM 674 C CA . GLU A 1 84 ? -0.774 9.800 -7.159 1.00 87.62 84 GLU A CA 1
ATOM 675 C C . GLU A 1 84 ? -0.347 8.521 -7.892 1.00 87.62 84 GLU A C 1
ATOM 677 O O . GLU A 1 84 ? 0.467 8.572 -8.813 1.00 87.62 84 GLU A O 1
ATOM 682 N N . LEU A 1 85 ? -0.946 7.373 -7.555 1.00 84.31 85 LEU A N 1
ATOM 683 C CA . LEU A 1 85 ? -0.709 6.110 -8.264 1.00 84.31 85 LEU A CA 1
ATOM 684 C C . LEU A 1 85 ? -1.181 6.125 -9.724 1.00 84.31 85 LEU A C 1
ATOM 686 O O . LEU A 1 85 ? -0.786 5.260 -10.497 1.00 84.31 85 LEU A O 1
ATOM 690 N N . GLY A 1 86 ? -2.005 7.092 -10.132 1.00 82.12 86 GLY A N 1
ATOM 691 C CA . GLY A 1 86 ? -2.306 7.318 -11.547 1.00 82.12 86 GLY A CA 1
ATOM 692 C C . GLY A 1 86 ? -1.124 7.894 -12.336 1.00 82.12 86 GLY A C 1
ATOM 693 O O . GLY A 1 86 ? -1.132 7.846 -13.566 1.00 82.12 86 GLY A O 1
ATOM 694 N N . HIS A 1 87 ? -0.118 8.437 -11.646 1.00 83.81 87 HIS A N 1
ATOM 695 C CA . HIS A 1 87 ? 0.995 9.178 -12.238 1.00 83.81 87 HIS A CA 1
ATOM 696 C C . HIS A 1 87 ? 2.373 8.595 -11.908 1.00 83.81 87 HIS A C 1
ATOM 698 O O . HIS A 1 87 ? 3.287 8.726 -12.723 1.00 83.81 87 HIS A O 1
ATOM 704 N N . PHE A 1 88 ? 2.531 7.953 -10.749 1.00 85.31 88 PHE A N 1
ATOM 705 C CA . PHE A 1 88 ? 3.826 7.515 -10.229 1.00 85.31 88 PHE A CA 1
ATOM 706 C C . PHE A 1 88 ? 3.768 6.104 -9.644 1.00 85.31 88 PHE A C 1
ATOM 708 O O . PHE A 1 88 ? 2.749 5.675 -9.100 1.00 85.31 88 PHE A O 1
ATOM 715 N N . ASN A 1 89 ? 4.902 5.397 -9.662 1.00 84.25 89 ASN A N 1
ATOM 716 C CA . ASN A 1 89 ? 5.015 4.149 -8.916 1.00 84.25 89 ASN A CA 1
ATOM 717 C C . ASN A 1 89 ? 5.051 4.423 -7.412 1.00 84.25 89 ASN A C 1
ATOM 719 O O . ASN A 1 89 ? 5.603 5.421 -6.942 1.00 84.25 89 ASN A O 1
ATOM 723 N N . MET A 1 90 ? 4.584 3.457 -6.622 1.00 84.88 90 MET A N 1
ATOM 724 C CA . MET A 1 90 ? 4.646 3.555 -5.166 1.00 84.88 90 MET A CA 1
ATOM 725 C C . MET A 1 90 ? 6.079 3.781 -4.647 1.00 84.88 90 MET A C 1
ATOM 727 O O . MET A 1 90 ? 6.263 4.504 -3.672 1.00 84.88 90 MET A O 1
ATOM 731 N N . SER A 1 91 ? 7.101 3.222 -5.303 1.00 82.62 91 SER A N 1
ATOM 732 C CA . SER A 1 91 ? 8.509 3.435 -4.938 1.00 82.62 91 SER A CA 1
ATOM 733 C C . SER A 1 91 ? 9.001 4.876 -5.111 1.00 82.62 91 SER A C 1
ATOM 735 O O . SER A 1 91 ? 10.011 5.239 -4.516 1.00 82.62 91 SER A O 1
ATOM 737 N N . GLU A 1 92 ? 8.328 5.671 -5.945 1.00 82.88 92 GLU A N 1
ATOM 738 C CA . GLU A 1 92 ? 8.635 7.089 -6.183 1.00 82.88 92 GLU A CA 1
ATOM 739 C C . GLU A 1 92 ? 7.896 7.994 -5.185 1.00 82.88 92 GLU A C 1
ATOM 741 O O . GLU A 1 92 ? 8.411 9.035 -4.786 1.00 82.88 92 GLU A O 1
ATOM 746 N N . ILE A 1 93 ? 6.710 7.565 -4.743 1.00 86.19 93 ILE A N 1
ATOM 747 C CA . ILE A 1 93 ? 5.869 8.280 -3.774 1.00 86.19 93 ILE A CA 1
ATOM 748 C C . ILE A 1 93 ? 6.345 8.035 -2.333 1.00 86.19 93 ILE A C 1
ATOM 750 O O . ILE A 1 93 ? 6.277 8.937 -1.491 1.00 86.19 93 ILE A O 1
ATOM 754 N N . ALA A 1 94 ? 6.789 6.808 -2.040 1.00 84.62 94 ALA A N 1
ATOM 755 C CA . ALA A 1 94 ? 7.095 6.357 -0.690 1.00 84.62 94 ALA A CA 1
ATOM 756 C C . ALA A 1 94 ? 8.206 7.199 -0.034 1.00 84.62 94 ALA A C 1
ATOM 758 O O . ALA A 1 94 ? 9.252 7.426 -0.650 1.00 84.62 94 ALA A O 1
ATOM 759 N N . PRO A 1 95 ? 8.033 7.614 1.239 1.00 80.62 95 PRO A N 1
ATOM 760 C CA . PRO A 1 95 ? 9.078 8.315 1.965 1.00 80.62 95 PRO A CA 1
ATOM 761 C C . PRO A 1 95 ? 10.360 7.477 2.044 1.00 80.62 95 PRO A C 1
ATOM 763 O O . PRO A 1 95 ? 10.294 6.250 2.205 1.00 80.62 95 PRO A O 1
ATOM 766 N N . PRO A 1 96 ? 11.541 8.111 1.974 1.00 71.31 96 PRO A N 1
ATOM 767 C CA . PRO A 1 96 ? 12.800 7.396 2.073 1.00 71.31 96 PRO A CA 1
ATOM 768 C C . PRO A 1 96 ? 12.918 6.715 3.437 1.00 71.31 96 PRO A C 1
ATOM 770 O O . PRO A 1 96 ? 12.726 7.332 4.481 1.00 71.31 96 PRO A O 1
ATOM 773 N N . THR A 1 97 ? 13.311 5.441 3.451 1.00 66.56 97 THR A N 1
ATOM 774 C CA . THR A 1 97 ? 13.648 4.780 4.718 1.00 66.56 97 THR A CA 1
ATOM 775 C C . THR A 1 97 ? 15.037 5.234 5.171 1.00 66.56 97 THR A C 1
ATOM 777 O O . THR A 1 97 ? 16.059 4.749 4.675 1.00 66.56 97 THR A O 1
ATOM 780 N N . ILE A 1 98 ? 15.11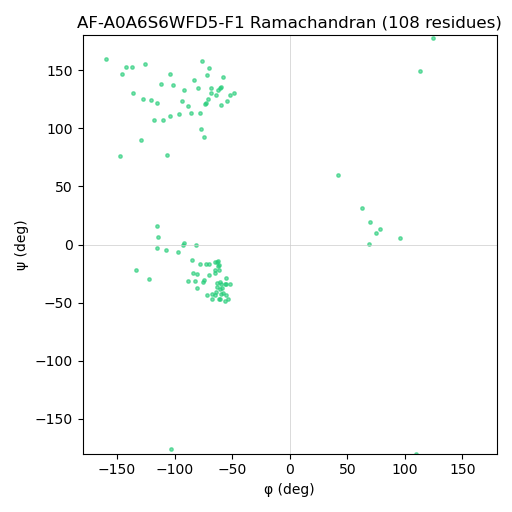1 6.194 6.095 1.00 57.09 98 ILE A N 1
ATOM 781 C CA . ILE A 1 98 ? 16.397 6.697 6.596 1.00 57.09 98 ILE A CA 1
ATOM 782 C C . ILE A 1 98 ? 17.050 5.614 7.466 1.00 57.09 98 ILE A C 1
ATOM 784 O O . ILE A 1 98 ? 16.448 5.076 8.396 1.00 57.09 98 ILE A O 1
ATOM 788 N N . GLY A 1 99 ? 18.294 5.250 7.135 1.00 53.97 99 GLY A N 1
ATOM 789 C CA . GLY A 1 99 ? 19.095 4.287 7.903 1.00 53.97 99 GLY A CA 1
ATOM 790 C C . GLY A 1 99 ? 18.609 2.830 7.866 1.00 53.97 99 GLY A C 1
ATOM 791 O O . GLY A 1 99 ? 19.260 1.966 8.450 1.00 53.97 99 GLY A O 1
ATOM 792 N N . GLY A 1 100 ? 17.514 2.535 7.154 1.00 54.34 100 GLY A N 1
ATOM 793 C CA . GLY A 1 100 ? 16.862 1.221 7.162 1.00 54.34 100 GLY A CA 1
ATOM 794 C C . GLY A 1 100 ? 16.058 0.923 8.434 1.00 54.34 100 GLY A C 1
ATOM 795 O O . GLY A 1 100 ? 15.648 -0.218 8.620 1.00 54.34 100 GLY A O 1
ATOM 796 N N . SER A 1 101 ? 15.841 1.915 9.305 1.00 54.34 101 SER A N 1
ATOM 797 C CA . SER A 1 101 ? 15.221 1.716 10.626 1.00 54.34 101 SER A CA 1
ATOM 798 C C . SER A 1 101 ? 14.118 2.719 10.975 1.00 54.34 101 SER A C 1
ATOM 800 O O . SER A 1 101 ? 13.250 2.377 11.775 1.00 54.34 101 SER A O 1
ATOM 802 N N . HIS A 1 102 ? 14.078 3.905 10.358 1.00 58.91 102 HIS A N 1
ATOM 803 C CA . HIS A 1 102 ? 12.985 4.859 10.565 1.00 58.91 102 HIS A CA 1
ATOM 804 C C . HIS A 1 102 ? 12.116 4.970 9.312 1.00 58.91 102 HIS A C 1
ATOM 806 O O . HIS A 1 102 ? 12.524 5.524 8.292 1.00 58.91 102 HIS A O 1
ATOM 812 N N . LEU A 1 103 ? 10.916 4.395 9.402 1.00 68.19 103 LEU A N 1
ATOM 813 C CA . LEU A 1 103 ? 9.863 4.554 8.407 1.00 68.19 103 LEU A CA 1
ATOM 814 C C . LEU A 1 103 ? 9.077 5.819 8.727 1.00 68.19 103 LEU A C 1
ATOM 816 O O . LEU A 1 103 ? 8.379 5.882 9.740 1.00 68.19 103 LEU A O 1
ATOM 820 N N . GLU A 1 104 ? 9.185 6.813 7.857 1.00 77.69 104 GLU A N 1
ATOM 821 C CA . GLU A 1 104 ? 8.327 7.988 7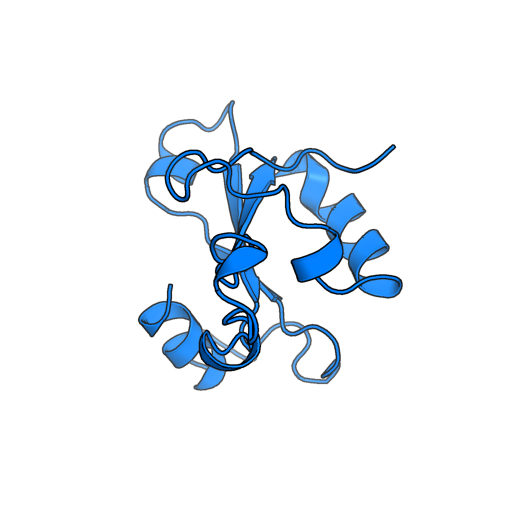.913 1.00 77.69 104 GLU A CA 1
ATOM 822 C C . GLU A 1 104 ? 6.904 7.624 7.469 1.00 77.69 104 GLU A C 1
ATOM 824 O O . GLU A 1 104 ? 6.690 6.753 6.621 1.00 77.69 104 GLU A O 1
ATOM 829 N N . THR A 1 105 ? 5.913 8.279 8.076 1.00 84.25 105 THR A N 1
ATOM 830 C CA . THR A 1 105 ? 4.509 8.102 7.691 1.00 84.25 105 THR A CA 1
ATOM 831 C C . THR A 1 105 ? 4.173 9.083 6.580 1.00 84.25 105 THR A C 1
ATOM 833 O O . THR A 1 105 ? 4.243 10.295 6.773 1.00 84.25 105 THR A O 1
ATOM 836 N N . TRP A 1 106 ? 3.775 8.555 5.428 1.00 84.06 106 TRP A N 1
ATOM 837 C CA . TRP A 1 106 ? 3.347 9.342 4.284 1.00 84.06 106 TRP A CA 1
ATOM 838 C C . TRP A 1 106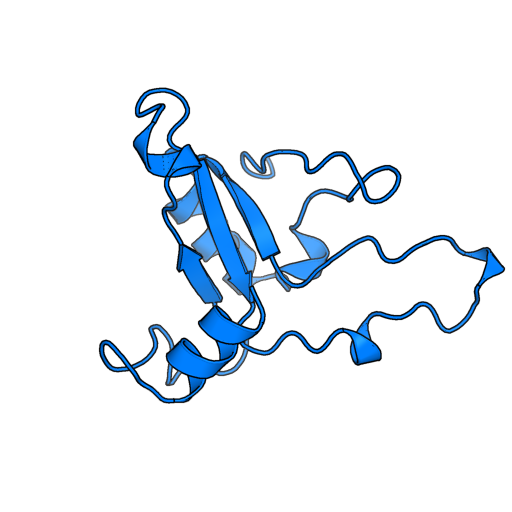 ? 2.018 10.055 4.576 1.00 84.06 106 TRP A C 1
ATOM 840 O O . TRP A 1 106 ? 1.054 9.449 5.056 1.00 84.06 106 TRP A O 1
ATOM 850 N N . GLY A 1 107 ? 1.976 11.360 4.304 1.00 80.62 107 GLY A N 1
ATOM 851 C CA . GLY A 1 107 ? 0.798 12.209 4.509 1.00 80.62 107 GLY A CA 1
ATOM 852 C C . GLY A 1 107 ? 0.200 12.788 3.226 1.00 80.62 107 GLY A C 1
ATOM 853 O O . GLY A 1 107 ? -0.836 13.445 3.310 1.00 80.62 107 GLY A O 1
ATOM 854 N N . GLY A 1 108 ? 0.817 12.540 2.069 1.00 77.31 108 GLY A N 1
ATOM 855 C CA . GLY A 1 108 ? 0.560 13.256 0.819 1.00 77.31 108 GLY A CA 1
ATOM 856 C C . GLY A 1 108 ? 1.763 14.092 0.390 1.00 77.31 108 GLY A C 1
ATOM 857 O O . GLY A 1 108 ? 2.502 14.585 1.244 1.00 77.31 108 GLY A O 1
ATOM 858 N N . HIS A 1 109 ? 1.936 14.256 -0.920 1.00 65.88 109 HIS A N 1
ATOM 859 C CA . HIS A 1 109 ? 2.700 15.368 -1.484 1.00 65.88 109 HIS A CA 1
ATOM 860 C C . HIS A 1 109 ? 1.699 16.498 -1.762 1.00 65.88 109 HIS A C 1
ATOM 862 O O . HIS A 1 109 ? 0.594 16.228 -2.231 1.00 65.88 109 HIS A O 1
ATOM 868 N N . MET A 1 110 ? 2.025 17.725 -1.350 1.00 47.03 110 MET A N 1
ATOM 869 C CA . MET A 1 110 ? 1.299 18.928 -1.781 1.00 47.03 110 MET A CA 1
ATOM 870 C C . MET A 1 110 ? 1.874 19.414 -3.102 1.00 47.03 110 MET A C 1
ATOM 872 O O . MET A 1 110 ? 3.120 19.373 -3.224 1.00 47.03 110 MET A O 1
#

Secondary structure (DSSP, 8-state):
-HHHHHHHHTTTTSSPTTTT-TT--EEEE--HHHHH-TTT-EEEEEESS--GGGGS-SSGGG-S----SEEEEEGGGHHHHHHHTTTS-HHHHSPP-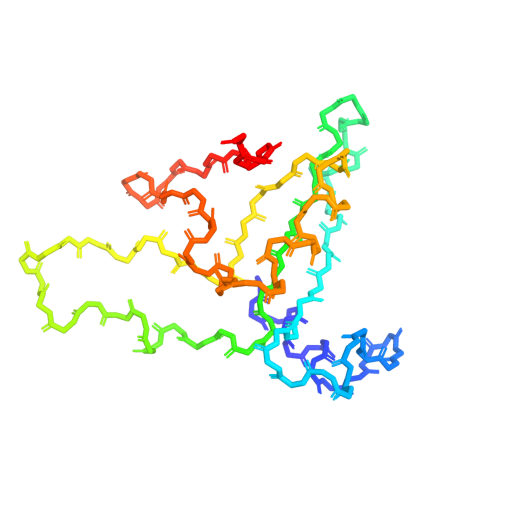BTTTB-PEE----

pLDDT: mean 76.65, std 10.09, range [47.03, 88.44]

Solvent-accessible surface area (backbone atoms only — not comparable to full-atom values): 6717 Å² total; per-residue (Å²): 107,69,71,59,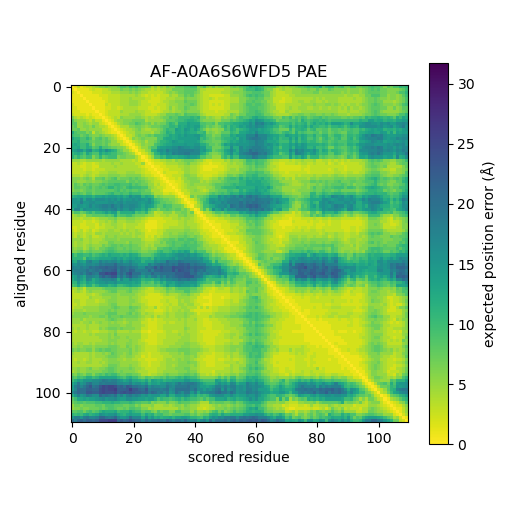32,51,40,46,74,69,39,61,95,46,82,50,66,50,71,87,42,78,90,66,42,53,49,79,42,75,49,72,70,24,68,72,35,72,87,66,29,40,31,34,42,31,45,52,79,60,52,74,77,82,54,54,59,93,48,77,89,81,49,78,60,46,66,83,42,55,42,42,25,34,56,89,29,51,69,58,48,58,57,49,58,74,77,45,56,67,80,75,71,45,57,66,32,53,95,74,77,48,78,54,69,39,68,74,87,132

Radius of gyration: 14.24 Å; Cα contacts (8 Å, |Δi|>4): 144; chains: 1; bounding box: 40×35×33 Å

Mean predicted aligned error: 7.7 Å

Sequence (110 aa):
MDQLRQRYNSGEGGEPMNADFNLHRIFLVADDEALSDTSASIVKCVDADYRAEDYIPRNTRVGRQRYFGWMRMKAGSVANFWVELGHFNMSEIAPPTIGGSHLETWGGHM

Organism: NCBI:txid97479

Nearest PDB structures (foldseek):
  8bji-assembly1_B  TM=3.679E-01  e=9.397E+00  Vibrio nigripulchritudo

Foldseek 3Di:
DLVVLVCLVVQNPHPQDPPVPPQFRKDWDQDPVCVVDVPQNKIKIFGSPDDVVVQAPPDVVVDGRFDDRIAIEHPVCVVVVVVVSVPDYPSVQADGPPPVPDGDYRYHDD